Protein AF-A0A951DAQ1-F1 (afdb_monomer)

pLDDT: mean 92.29, std 7.23, range [51.91, 98.31]

Structure (mmCIF, N/CA/C/O backbone):
data_AF-A0A951DAQ1-F1
#
_entry.id   AF-A0A951DAQ1-F1
#
loop_
_atom_site.group_PDB
_atom_site.id
_atom_site.type_symbol
_atom_site.label_atom_id
_atom_site.label_alt_id
_atom_site.label_comp_id
_atom_site.label_asym_id
_atom_site.label_entity_id
_atom_site.label_seq_id
_atom_site.pdbx_PDB_ins_code
_atom_site.Cartn_x
_atom_site.Cartn_y
_atom_site.Cartn_z
_atom_site.occupancy
_atom_site.B_iso_or_equiv
_atom_site.auth_seq_id
_atom_site.auth_comp_id
_atom_site.auth_asym_id
_atom_site.auth_atom_id
_atom_site.pdbx_PDB_model_num
ATOM 1 N N . MET A 1 1 ? 1.692 -19.922 -7.106 1.00 51.91 1 MET A N 1
ATOM 2 C CA . MET A 1 1 ? 0.682 -18.859 -7.276 1.00 51.91 1 MET A CA 1
ATOM 3 C C . MET A 1 1 ? -0.069 -18.768 -5.957 1.00 51.91 1 MET A C 1
ATOM 5 O O . MET A 1 1 ? -0.508 -19.812 -5.486 1.00 51.91 1 MET A O 1
ATOM 9 N N . TRP A 1 2 ? -0.093 -17.601 -5.312 1.00 68.25 2 TRP A N 1
ATOM 10 C CA . TRP A 1 2 ? -0.812 -17.399 -4.049 1.00 68.25 2 TRP A CA 1
ATOM 11 C C . TRP A 1 2 ? -2.313 -17.251 -4.312 1.00 68.25 2 TRP A C 1
ATOM 13 O O . TRP A 1 2 ? -2.718 -16.877 -5.408 1.00 68.25 2 TRP A O 1
ATOM 23 N N . ASP A 1 3 ? -3.140 -17.604 -3.328 1.00 81.81 3 ASP A N 1
ATOM 24 C CA . ASP A 1 3 ? -4.584 -17.379 -3.403 1.00 81.81 3 ASP A CA 1
ATOM 25 C C . ASP A 1 3 ? -4.890 -15.981 -2.850 1.00 81.81 3 ASP A C 1
ATOM 27 O O . ASP A 1 3 ? -5.150 -15.790 -1.655 1.00 81.81 3 ASP A O 1
ATOM 31 N N . ASP A 1 4 ? -4.775 -14.985 -3.726 1.00 81.44 4 ASP A N 1
ATOM 32 C CA . ASP A 1 4 ? -4.926 -13.569 -3.378 1.00 81.44 4 ASP A CA 1
ATOM 33 C C . ASP A 1 4 ? -6.368 -13.240 -2.956 1.00 81.44 4 ASP A C 1
ATOM 35 O O . ASP A 1 4 ? -6.592 -12.463 -2.023 1.00 81.44 4 ASP A O 1
ATOM 39 N N . TYR A 1 5 ? -7.356 -13.933 -3.536 1.00 80.69 5 TYR A N 1
ATOM 40 C CA . TYR A 1 5 ? -8.761 -13.830 -3.139 1.00 80.69 5 TYR A CA 1
ATOM 41 C C . TYR A 1 5 ? -8.986 -14.311 -1.702 1.00 80.69 5 TYR A C 1
ATOM 43 O O . TYR A 1 5 ? -9.622 -13.611 -0.907 1.00 80.69 5 TYR A O 1
ATOM 51 N N . ARG A 1 6 ? -8.449 -15.483 -1.332 1.00 85.69 6 ARG A N 1
ATOM 52 C CA . ARG A 1 6 ? -8.523 -15.969 0.056 1.00 85.69 6 ARG A CA 1
ATOM 53 C C . ARG A 1 6 ? -7.750 -15.069 1.005 1.00 85.69 6 ARG A C 1
ATOM 55 O O . ARG A 1 6 ? -8.222 -14.822 2.111 1.00 85.69 6 ARG A O 1
ATOM 62 N N . THR A 1 7 ? -6.607 -14.550 0.574 1.00 85.31 7 THR A N 1
ATOM 63 C CA . THR A 1 7 ? -5.795 -13.628 1.374 1.00 85.31 7 THR A CA 1
ATOM 64 C C . THR A 1 7 ? -6.575 -12.348 1.693 1.00 85.31 7 THR A C 1
ATOM 66 O O . THR A 1 7 ? -6.676 -11.966 2.861 1.00 85.31 7 THR A O 1
ATOM 69 N N . ARG A 1 8 ? -7.234 -11.739 0.697 1.00 89.19 8 ARG A N 1
ATOM 70 C CA . ARG A 1 8 ? -8.129 -10.587 0.905 1.00 89.19 8 ARG A CA 1
ATOM 71 C C . ARG A 1 8 ? -9.294 -10.926 1.839 1.00 89.19 8 ARG A C 1
ATOM 73 O O . ARG A 1 8 ? -9.585 -10.153 2.749 1.00 89.19 8 ARG A O 1
ATOM 80 N N . ALA A 1 9 ? -9.934 -12.085 1.666 1.00 92.12 9 ALA A N 1
ATOM 81 C CA . ALA A 1 9 ? -11.042 -12.516 2.523 1.00 92.12 9 ALA A CA 1
ATOM 82 C C . ALA A 1 9 ? -10.625 -12.678 3.999 1.00 92.12 9 ALA A C 1
ATOM 84 O O . ALA A 1 9 ? -11.372 -12.292 4.901 1.00 92.12 9 ALA A O 1
ATOM 85 N N . VAL A 1 10 ? -9.421 -13.201 4.255 1.00 93.38 10 VAL A N 1
ATOM 86 C CA . VAL A 1 10 ? -8.859 -13.309 5.610 1.00 93.38 10 VAL A CA 1
ATOM 87 C C . VAL A 1 10 ? -8.651 -11.925 6.225 1.00 93.38 10 VAL A C 1
ATOM 89 O O . VAL A 1 10 ? -9.113 -11.693 7.344 1.00 93.38 10 VAL A O 1
ATOM 92 N N . TYR A 1 11 ? -8.029 -10.987 5.505 1.00 93.50 11 TYR A N 1
ATOM 93 C CA . TYR A 1 11 ? -7.825 -9.627 6.015 1.00 93.50 11 TYR A CA 1
ATOM 94 C C . TYR A 1 11 ? -9.146 -8.884 6.245 1.00 93.50 11 TYR A C 1
ATOM 96 O O . TYR A 1 11 ? -9.308 -8.232 7.276 1.00 93.50 11 TYR A O 1
ATOM 104 N N . ALA A 1 12 ? -10.135 -9.054 5.363 1.00 95.31 12 ALA A N 1
ATOM 105 C CA . ALA A 1 12 ? -11.472 -8.493 5.548 1.00 95.31 12 ALA A CA 1
ATOM 106 C C . ALA A 1 12 ? -12.142 -9.038 6.819 1.00 95.31 12 ALA A C 1
ATOM 108 O O . ALA A 1 12 ? -12.723 -8.284 7.604 1.00 95.31 12 ALA A O 1
ATOM 109 N N . ARG A 1 13 ? -12.003 -10.344 7.084 1.00 96.00 13 ARG A N 1
ATOM 110 C CA . ARG A 1 13 ? -12.507 -10.947 8.321 1.00 96.00 13 ARG A CA 1
ATOM 111 C C . ARG A 1 13 ? -11.788 -10.407 9.556 1.00 96.00 13 ARG A C 1
ATOM 113 O O . ARG A 1 13 ? -12.447 -10.170 10.563 1.00 96.00 13 ARG A O 1
ATOM 120 N N . GLN A 1 14 ? -10.474 -10.199 9.495 1.00 94.88 14 GLN A N 1
ATOM 121 C CA . GLN A 1 14 ? -9.708 -9.617 10.602 1.00 94.88 14 GLN A CA 1
ATOM 122 C C . GLN A 1 14 ? -10.136 -8.177 10.907 1.00 94.88 14 GLN A C 1
ATOM 124 O O . GLN A 1 14 ? -10.338 -7.849 12.073 1.00 94.88 14 GLN A O 1
ATOM 129 N N . VAL A 1 15 ? -10.352 -7.350 9.879 1.00 96.88 15 VAL A N 1
ATOM 130 C CA . VAL A 1 15 ? -10.913 -5.997 10.038 1.00 96.88 15 VAL A CA 1
ATOM 131 C C . VAL A 1 15 ? -12.263 -6.055 10.754 1.00 96.88 15 VAL A C 1
ATOM 133 O O . VAL A 1 15 ? -12.470 -5.327 11.724 1.00 96.88 15 VAL A O 1
ATOM 136 N N . GLN A 1 16 ? -13.157 -6.959 10.336 1.00 96.50 16 GLN A N 1
ATOM 137 C CA . GLN A 1 16 ? -14.456 -7.117 10.992 1.00 96.50 16 GLN A CA 1
ATOM 138 C C . GLN A 1 16 ? -14.310 -7.528 12.462 1.00 96.50 16 GLN A C 1
ATOM 140 O O . GLN A 1 16 ? -14.927 -6.916 13.323 1.00 96.50 16 GLN A O 1
ATOM 145 N N . LEU A 1 17 ? -13.450 -8.502 12.769 1.00 96.75 17 LEU A N 1
ATOM 146 C CA . LEU A 1 17 ? -13.224 -8.950 14.146 1.00 96.75 17 LEU A CA 1
ATOM 147 C C . LEU A 1 17 ? -12.710 -7.823 15.047 1.00 96.75 17 LEU A C 1
ATOM 149 O O . LEU A 1 17 ? -13.171 -7.684 16.175 1.00 96.75 17 LEU A O 1
ATOM 153 N N . VAL A 1 18 ? -11.777 -7.004 14.556 1.00 95.81 18 VAL A N 1
ATOM 154 C CA . VAL A 1 18 ? -11.225 -5.867 15.309 1.00 95.81 18 VAL A CA 1
ATOM 155 C C . VAL A 1 18 ? -12.290 -4.805 15.579 1.00 95.81 18 VAL A C 1
ATOM 157 O O . VAL A 1 18 ? -12.315 -4.234 16.672 1.00 95.81 18 VAL A O 1
ATOM 160 N N . ARG A 1 19 ? -13.190 -4.572 14.614 1.00 95.06 19 ARG A N 1
ATOM 161 C CA . ARG A 1 19 ? -14.360 -3.700 14.789 1.00 95.06 19 ARG A CA 1
ATOM 162 C C . ARG A 1 19 ? -15.334 -4.274 15.819 1.00 95.06 19 ARG A C 1
ATOM 164 O O . ARG A 1 19 ? -15.728 -3.548 16.726 1.00 95.06 19 ARG A O 1
ATOM 171 N N . ASP A 1 20 ? -15.657 -5.563 15.724 1.00 96.88 20 ASP A N 1
ATOM 172 C CA . ASP A 1 20 ? -16.619 -6.242 16.604 1.00 96.88 20 ASP A CA 1
ATOM 173 C C . ASP A 1 20 ? -16.197 -6.186 18.081 1.00 96.88 20 ASP A C 1
ATOM 175 O O . ASP A 1 20 ? -17.035 -6.012 18.964 1.00 96.88 20 ASP A O 1
ATOM 179 N N . VAL A 1 21 ? -14.893 -6.292 18.362 1.00 96.25 21 VAL A N 1
ATOM 180 C CA . VAL A 1 21 ? -14.352 -6.208 19.733 1.00 96.25 21 VAL A CA 1
ATOM 181 C C . VAL A 1 21 ? -13.999 -4.779 20.170 1.00 96.25 21 VAL A C 1
ATOM 183 O O . VAL A 1 21 ? -13.506 -4.585 21.279 1.00 96.25 21 VAL A O 1
ATOM 186 N N . GLY A 1 22 ? -14.213 -3.774 19.312 1.00 93.38 22 GLY A N 1
ATOM 187 C CA . GLY A 1 22 ? -13.943 -2.366 19.617 1.00 93.38 22 GLY A CA 1
ATOM 188 C C . GLY A 1 22 ? -12.458 -2.001 19.739 1.00 93.38 22 GLY A C 1
ATOM 189 O O . GLY A 1 22 ? -12.121 -0.963 20.308 1.00 93.38 22 GLY A O 1
ATOM 190 N N . ALA A 1 23 ? -11.545 -2.815 19.202 1.00 93.94 23 ALA A N 1
ATOM 191 C CA . ALA A 1 23 ? -10.098 -2.609 19.308 1.00 93.94 23 ALA A CA 1
ATOM 192 C C . ALA A 1 23 ? -9.565 -1.599 18.270 1.00 93.94 23 ALA A C 1
ATOM 194 O O . ALA A 1 23 ? -8.607 -1.871 17.543 1.00 93.94 23 ALA A O 1
ATOM 195 N N . LEU A 1 24 ? -10.168 -0.405 18.213 1.00 91.00 24 LEU A N 1
ATOM 196 C CA . LEU A 1 24 ? -9.885 0.627 17.201 1.00 91.00 24 LEU A CA 1
ATOM 197 C C . LEU A 1 24 ? -8.404 1.025 17.130 1.00 91.00 24 LEU A C 1
ATOM 199 O O . LEU A 1 24 ? -7.890 1.292 16.052 1.00 91.00 24 LEU A O 1
ATOM 203 N N . ALA A 1 25 ? -7.684 0.969 18.251 1.00 92.06 25 ALA A N 1
ATOM 204 C CA . ALA A 1 25 ? -6.251 1.258 18.320 1.00 92.06 25 ALA A CA 1
ATOM 205 C C . ALA A 1 25 ? -5.355 0.264 17.545 1.00 92.06 25 ALA A C 1
ATOM 207 O O . ALA A 1 25 ? -4.153 0.501 17.421 1.00 92.06 25 ALA A O 1
ATOM 208 N N . HIS A 1 26 ? -5.905 -0.863 17.081 1.00 92.94 26 HIS A N 1
ATOM 209 C CA . HIS A 1 26 ? -5.228 -1.846 16.227 1.00 92.94 26 HIS A CA 1
ATOM 210 C C . HIS A 1 26 ? -5.774 -1.868 14.796 1.00 92.94 26 HIS A C 1
ATOM 212 O O . HIS A 1 26 ? -5.141 -2.445 13.914 1.00 92.94 26 HIS A O 1
ATOM 218 N N . LEU A 1 27 ? -6.927 -1.239 14.554 1.00 95.62 27 LEU A N 1
ATOM 219 C CA . LEU A 1 27 ? -7.623 -1.258 13.272 1.00 95.62 27 LEU A CA 1
ATOM 220 C C . LEU A 1 27 ? -6.768 -0.758 12.087 1.00 95.62 27 LEU A C 1
ATOM 222 O O . LEU A 1 27 ? -6.798 -1.437 11.058 1.00 95.62 27 LEU A O 1
ATOM 226 N N . PRO A 1 28 ? -5.939 0.305 12.211 1.00 96.62 28 PRO A N 1
ATOM 227 C CA . PRO A 1 28 ? -5.090 0.767 11.107 1.00 96.62 28 PRO A CA 1
ATOM 228 C C . PRO A 1 28 ? -4.179 -0.326 10.534 1.00 96.62 28 PRO A C 1
ATOM 230 O O . PRO A 1 28 ? -4.011 -0.440 9.322 1.00 96.62 28 PRO A O 1
ATOM 233 N N . ILE A 1 29 ? -3.635 -1.202 11.387 1.00 94.31 29 ILE A N 1
ATOM 234 C CA . ILE A 1 29 ? -2.734 -2.282 10.954 1.00 94.31 29 ILE A CA 1
ATOM 235 C C . ILE A 1 29 ? -3.463 -3.242 10.006 1.00 94.31 29 ILE A C 1
ATOM 237 O O . ILE A 1 29 ? -2.918 -3.634 8.975 1.00 94.31 29 ILE A O 1
ATOM 241 N N . TYR A 1 30 ? -4.701 -3.612 10.334 1.00 95.75 30 TYR A N 1
ATOM 242 C CA . TYR A 1 30 ? -5.483 -4.554 9.533 1.00 95.75 30 TYR A CA 1
ATOM 243 C C . TYR A 1 30 ? -6.056 -3.908 8.271 1.00 95.75 30 TYR A C 1
ATOM 245 O O . TYR A 1 30 ? -6.083 -4.558 7.227 1.00 95.75 30 TYR A O 1
ATOM 253 N N . LEU A 1 31 ? -6.441 -2.629 8.338 1.00 96.94 31 LEU A N 1
ATOM 254 C CA . LEU A 1 31 ? -6.841 -1.855 7.160 1.00 96.94 31 LEU A CA 1
ATOM 255 C C . LEU A 1 31 ? -5.686 -1.725 6.162 1.00 96.94 31 LEU A C 1
ATOM 257 O O . LEU A 1 31 ? -5.876 -1.991 4.981 1.00 96.94 31 LEU A O 1
ATOM 261 N N . SER A 1 32 ? -4.471 -1.431 6.634 1.00 95.75 32 SER A N 1
ATOM 262 C CA . SER A 1 32 ? -3.264 -1.374 5.798 1.00 95.75 32 SER A CA 1
ATOM 263 C C . SER A 1 32 ? -2.970 -2.710 5.100 1.00 95.75 32 SER A C 1
ATOM 265 O O . SER A 1 32 ? -2.687 -2.748 3.902 1.00 95.75 32 SER A O 1
ATOM 267 N N . ARG A 1 33 ? -3.116 -3.841 5.805 1.00 93.75 33 ARG A N 1
ATOM 268 C CA . ARG A 1 33 ? -2.946 -5.178 5.204 1.00 93.75 33 ARG A CA 1
ATOM 269 C C . ARG A 1 33 ? -4.022 -5.495 4.165 1.00 93.75 33 ARG A C 1
ATOM 271 O O . ARG A 1 33 ? -3.694 -6.022 3.102 1.00 93.75 33 ARG A O 1
ATOM 278 N N . LEU A 1 34 ? -5.280 -5.152 4.448 1.00 96.38 34 LEU A N 1
ATOM 279 C CA . LEU A 1 34 ? -6.373 -5.319 3.492 1.00 96.38 34 LEU A CA 1
ATOM 280 C C . LEU A 1 34 ? -6.167 -4.437 2.254 1.00 96.38 34 LEU A C 1
ATOM 282 O O . LEU A 1 34 ? -6.356 -4.920 1.144 1.00 96.38 34 LEU A O 1
ATOM 286 N N . ALA A 1 35 ? -5.701 -3.199 2.431 1.00 96.94 35 ALA A N 1
ATOM 287 C CA . ALA A 1 35 ? -5.400 -2.284 1.335 1.00 96.94 35 ALA A CA 1
ATOM 288 C C . ALA A 1 35 ? -4.307 -2.831 0.406 1.00 96.94 35 ALA A C 1
ATOM 290 O O . ALA A 1 35 ? -4.470 -2.799 -0.811 1.00 96.94 35 ALA A O 1
ATOM 291 N N . ILE A 1 36 ? -3.225 -3.399 0.959 1.00 93.69 36 ILE A N 1
ATOM 292 C CA . ILE A 1 36 ? -2.175 -4.063 0.164 1.00 93.69 36 ILE A CA 1
ATOM 293 C C . ILE A 1 36 ? -2.759 -5.234 -0.639 1.00 93.69 36 ILE A C 1
ATOM 295 O O . ILE A 1 36 ? -2.463 -5.368 -1.826 1.00 93.69 36 ILE A O 1
ATOM 299 N N . ALA A 1 37 ? -3.613 -6.054 -0.017 1.00 93.19 37 ALA A N 1
ATOM 300 C CA . ALA A 1 37 ? -4.263 -7.171 -0.698 1.00 93.19 37 ALA A CA 1
ATOM 301 C C . ALA A 1 37 ? -5.221 -6.703 -1.809 1.00 93.19 37 ALA A C 1
ATOM 303 O O . ALA A 1 37 ? -5.216 -7.276 -2.895 1.00 93.19 37 ALA A O 1
ATOM 304 N N . SER A 1 38 ? -6.006 -5.645 -1.580 1.00 94.62 38 SER A N 1
ATOM 305 C CA . SER A 1 38 ? -6.874 -5.053 -2.607 1.00 94.62 38 SER A CA 1
ATOM 306 C C . SER A 1 38 ? -6.064 -4.457 -3.763 1.00 94.62 38 SER A C 1
ATOM 308 O O . SER A 1 38 ? -6.399 -4.685 -4.924 1.00 94.62 38 SER A O 1
ATOM 310 N N . ALA A 1 39 ? -4.944 -3.788 -3.472 1.00 93.50 39 ALA A N 1
ATOM 311 C CA . ALA A 1 39 ? -4.055 -3.255 -4.500 1.00 93.50 39 ALA A CA 1
ATOM 312 C C . ALA A 1 39 ? -3.424 -4.366 -5.360 1.00 93.50 39 ALA 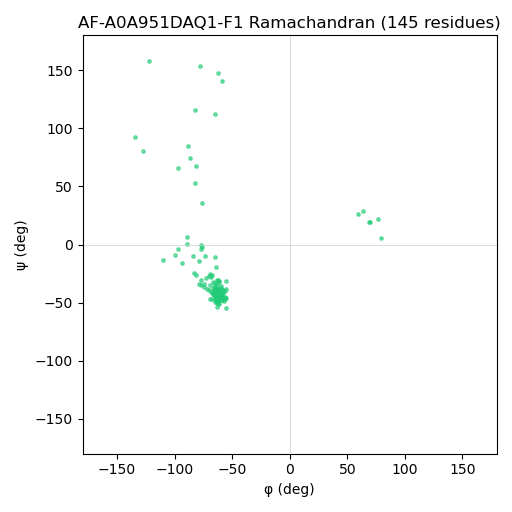A C 1
ATOM 314 O O . ALA A 1 39 ? -3.336 -4.217 -6.576 1.00 93.50 39 ALA A O 1
ATOM 315 N N . TRP A 1 40 ? -3.041 -5.506 -4.773 1.00 86.44 40 TRP A N 1
ATOM 316 C CA . TRP A 1 40 ? -2.568 -6.670 -5.540 1.00 86.44 40 TRP A CA 1
ATOM 317 C C . TRP A 1 40 ? -3.613 -7.244 -6.493 1.00 86.44 40 TRP A C 1
ATOM 319 O O . TRP A 1 40 ? -3.264 -7.706 -7.574 1.00 86.44 40 TRP A O 1
ATOM 329 N N . MET A 1 41 ? -4.886 -7.165 -6.119 1.00 89.56 41 MET A N 1
ATOM 330 C CA . MET A 1 41 ? -6.007 -7.571 -6.965 1.00 89.56 41 MET A CA 1
ATOM 331 C C . MET A 1 41 ? -6.333 -6.552 -8.072 1.00 89.56 41 MET A C 1
ATOM 333 O O . MET A 1 41 ? -7.253 -6.786 -8.854 1.00 89.56 41 MET A O 1
ATOM 337 N N . GLY A 1 42 ? -5.620 -5.420 -8.134 1.00 92.06 42 GLY A N 1
ATOM 338 C CA . GLY A 1 42 ? -5.884 -4.320 -9.065 1.00 92.06 42 GLY A CA 1
ATOM 339 C C . GLY A 1 42 ? -7.032 -3.396 -8.643 1.00 92.06 42 GLY A C 1
ATOM 340 O O . GLY A 1 42 ? -7.389 -2.488 -9.391 1.00 92.06 42 GLY A O 1
ATOM 341 N N . ASP A 1 43 ? -7.608 -3.586 -7.453 1.00 95.44 43 ASP A N 1
ATOM 342 C CA . ASP A 1 43 ? -8.679 -2.735 -6.928 1.00 95.44 43 ASP A CA 1
ATOM 343 C C . ASP A 1 43 ? -8.086 -1.526 -6.190 1.00 95.44 43 ASP A C 1
ATOM 345 O O . ASP A 1 43 ? -8.020 -1.454 -4.960 1.00 95.44 43 ASP A O 1
ATOM 349 N N . PHE A 1 44 ? -7.579 -0.577 -6.976 1.00 96.75 44 PHE A N 1
ATOM 350 C CA . PHE A 1 44 ? -6.919 0.624 -6.463 1.00 96.75 44 PHE A CA 1
ATOM 351 C C . PHE A 1 44 ? -7.882 1.583 -5.761 1.00 96.75 44 PHE A C 1
ATOM 353 O O . PHE A 1 44 ? -7.467 2.303 -4.854 1.00 96.75 44 PHE A O 1
ATOM 360 N N . ALA A 1 45 ? -9.159 1.582 -6.149 1.00 97.50 45 ALA A N 1
ATOM 361 C CA . ALA A 1 45 ? -10.177 2.408 -5.510 1.00 97.50 45 ALA A CA 1
ATOM 362 C C . ALA A 1 45 ? -10.472 1.913 -4.086 1.00 97.50 45 ALA A C 1
ATOM 364 O O . ALA A 1 45 ? -10.460 2.712 -3.149 1.00 97.50 45 ALA A O 1
ATOM 365 N N . ASP A 1 46 ? -10.663 0.601 -3.909 1.00 97.00 46 ASP A N 1
ATOM 366 C CA . ASP A 1 46 ? -10.835 -0.008 -2.586 1.00 97.00 46 ASP A CA 1
ATOM 367 C C . ASP A 1 46 ? -9.579 0.174 -1.723 1.00 97.00 46 ASP A C 1
ATOM 369 O O . ASP A 1 46 ? -9.669 0.589 -0.569 1.00 97.00 46 ASP A O 1
ATOM 373 N N . ALA A 1 47 ? -8.388 -0.040 -2.295 1.00 97.69 47 ALA A N 1
ATOM 374 C CA . ALA A 1 47 ? -7.130 0.191 -1.587 1.00 97.69 47 ALA A CA 1
ATOM 375 C C . ALA A 1 47 ? -7.001 1.641 -1.086 1.00 97.69 47 ALA A C 1
ATOM 377 O O . ALA A 1 47 ? -6.666 1.855 0.079 1.00 97.69 47 ALA A O 1
ATOM 378 N N . ALA A 1 48 ? -7.312 2.632 -1.927 1.00 98.00 48 ALA A N 1
ATOM 379 C CA . ALA A 1 48 ? -7.278 4.043 -1.548 1.00 98.00 48 ALA A CA 1
ATOM 380 C C . ALA A 1 48 ? -8.283 4.372 -0.431 1.00 98.00 48 ALA A C 1
ATOM 382 O O . ALA A 1 48 ? -7.940 5.082 0.515 1.00 98.00 48 ALA A O 1
ATOM 383 N N . ALA A 1 49 ? -9.501 3.825 -0.501 1.00 98.31 49 ALA A N 1
ATOM 384 C CA . ALA A 1 49 ? -10.513 4.012 0.537 1.00 98.31 49 ALA A CA 1
ATOM 385 C C . ALA A 1 49 ? -10.063 3.432 1.891 1.00 98.31 49 ALA A C 1
ATOM 387 O O . ALA A 1 49 ? -10.202 4.084 2.926 1.00 98.31 49 ALA A O 1
ATOM 388 N N . LEU A 1 50 ? -9.465 2.238 1.879 1.00 98.19 50 LEU A N 1
ATOM 389 C CA . LEU A 1 50 ? -8.936 1.578 3.075 1.00 98.19 50 LEU A CA 1
ATOM 390 C C . LEU A 1 50 ? -7.740 2.325 3.681 1.00 98.19 50 LEU A C 1
ATOM 392 O O . LEU A 1 50 ? -7.624 2.396 4.905 1.00 98.19 50 LEU A O 1
ATOM 396 N N . ILE A 1 51 ? -6.867 2.899 2.846 1.00 98.06 51 ILE A N 1
ATOM 397 C CA . ILE A 1 51 ? -5.762 3.762 3.294 1.00 98.06 51 ILE A CA 1
ATOM 398 C C . ILE A 1 51 ? -6.319 5.012 3.980 1.00 98.06 51 ILE A C 1
ATOM 400 O O . ILE A 1 51 ? -5.933 5.305 5.108 1.00 98.06 51 ILE A O 1
ATOM 404 N N . ALA A 1 52 ? -7.286 5.692 3.360 1.00 97.75 52 ALA A N 1
ATOM 405 C CA . ALA A 1 52 ? -7.901 6.885 3.938 1.00 97.75 52 ALA A CA 1
ATOM 406 C C . ALA A 1 52 ? -8.592 6.597 5.285 1.00 97.75 52 ALA A C 1
ATOM 408 O O . ALA A 1 52 ? -8.477 7.385 6.228 1.00 97.75 52 ALA A O 1
ATOM 409 N N . GLU A 1 53 ? -9.279 5.455 5.411 1.00 97.31 53 GLU A N 1
ATOM 410 C CA . GLU A 1 53 ? -9.849 5.019 6.690 1.00 97.31 53 GLU A CA 1
ATOM 411 C C . GLU A 1 53 ? -8.749 4.742 7.725 1.00 97.31 53 GLU A C 1
ATOM 413 O O . GLU A 1 53 ? -8.836 5.210 8.861 1.00 97.31 53 GLU A O 1
ATOM 418 N N . SER A 1 54 ? -7.699 4.013 7.331 1.00 97.38 54 SER A N 1
ATOM 419 C CA . SER A 1 54 ? -6.558 3.704 8.196 1.00 97.38 54 SER A CA 1
ATOM 420 C C . SER A 1 54 ? -5.926 4.973 8.763 1.00 97.38 54 SER A C 1
ATOM 422 O O . SER A 1 54 ? -5.698 5.047 9.971 1.00 97.38 54 SER A O 1
ATOM 424 N N . ASP A 1 55 ? -5.701 5.979 7.920 1.00 95.88 55 ASP A N 1
ATOM 425 C CA . ASP A 1 55 ? -5.112 7.258 8.316 1.00 95.88 55 ASP A CA 1
ATOM 426 C C . ASP A 1 55 ? -6.035 8.030 9.265 1.00 95.88 55 ASP A C 1
ATOM 428 O O . ASP A 1 55 ? -5.593 8.524 10.306 1.00 95.88 55 ASP A O 1
ATOM 432 N N . SER A 1 56 ? -7.338 8.072 8.969 1.00 96.31 56 SER A N 1
ATOM 433 C CA . SER A 1 56 ? -8.334 8.711 9.837 1.00 96.31 56 SER A CA 1
ATOM 434 C C . SER A 1 56 ? -8.359 8.085 11.237 1.00 96.31 56 SER A C 1
ATOM 436 O O . SER A 1 56 ? -8.330 8.797 12.246 1.00 96.31 56 SER A O 1
ATOM 438 N N . VAL A 1 57 ? -8.341 6.750 11.318 1.00 96.06 57 VAL A N 1
ATOM 439 C CA . VAL A 1 57 ? -8.325 6.025 12.596 1.00 96.06 57 VAL A CA 1
ATOM 440 C C . VAL A 1 57 ? -6.981 6.182 13.309 1.00 96.06 57 VAL A C 1
ATOM 442 O O . VAL A 1 57 ? -6.957 6.357 14.528 1.00 96.06 57 VAL A O 1
ATOM 445 N N . ALA A 1 58 ? -5.859 6.157 12.587 1.00 95.50 58 ALA A N 1
ATOM 446 C CA . ALA A 1 58 ? -4.528 6.369 13.154 1.00 95.50 58 ALA A CA 1
ATOM 447 C C . ALA A 1 58 ? -4.409 7.750 13.818 1.00 95.50 58 ALA A C 1
ATOM 449 O O . ALA A 1 58 ? -3.913 7.848 14.942 1.00 95.50 58 ALA A O 1
ATOM 450 N N . VAL A 1 59 ? -4.941 8.799 13.178 1.00 95.50 59 VAL A N 1
ATOM 451 C CA . VAL A 1 59 ? -5.021 10.153 13.750 1.00 95.50 59 VAL A CA 1
ATOM 452 C C . VAL A 1 59 ? -5.913 10.169 14.991 1.00 95.50 59 VAL A C 1
ATOM 454 O O . VAL A 1 59 ? -5.485 10.638 16.044 1.00 95.50 59 VAL A O 1
ATOM 457 N N . ALA A 1 60 ? -7.124 9.609 14.904 1.00 95.81 60 ALA A N 1
ATOM 458 C CA . ALA A 1 60 ? -8.077 9.589 16.017 1.00 95.81 60 ALA A CA 1
ATOM 459 C C . ALA A 1 60 ? -7.571 8.804 17.242 1.00 95.81 60 ALA A C 1
ATOM 461 O O . ALA A 1 60 ? -7.920 9.122 18.377 1.00 95.81 60 ALA A O 1
ATOM 462 N N . THR A 1 61 ? -6.750 7.776 17.020 1.00 94.56 61 THR A N 1
ATOM 463 C CA . THR A 1 61 ? -6.190 6.918 18.076 1.00 94.56 61 THR A CA 1
ATOM 464 C C . THR A 1 61 ? -4.780 7.320 18.512 1.00 94.56 61 THR A C 1
ATOM 466 O O . THR A 1 61 ? -4.248 6.722 19.448 1.00 94.56 61 THR A O 1
ATOM 469 N N . GLY A 1 62 ? -4.167 8.319 17.863 1.00 93.44 62 GLY A N 1
ATOM 470 C CA . GLY A 1 62 ? -2.798 8.762 18.146 1.00 93.44 62 GLY A CA 1
ATOM 471 C C . GLY A 1 62 ? -1.737 7.694 17.859 1.00 93.44 62 GLY A C 1
ATOM 472 O O . GLY A 1 62 ? -0.710 7.645 18.535 1.00 93.44 62 GLY A O 1
ATOM 473 N N . ARG A 1 63 ? -1.998 6.800 16.899 1.00 90.06 6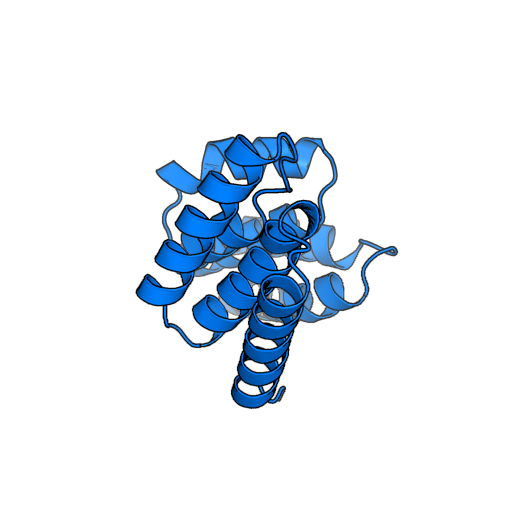3 ARG A N 1
ATOM 474 C CA . ARG A 1 63 ? -1.149 5.648 16.565 1.00 90.06 63 ARG A CA 1
ATOM 475 C C . ARG A 1 63 ? -0.834 5.623 15.069 1.00 90.06 63 ARG A C 1
ATOM 477 O O . ARG A 1 63 ? -1.487 4.884 14.332 1.00 90.06 63 ARG A O 1
ATOM 484 N N . PRO A 1 64 ? 0.148 6.418 14.609 1.00 88.81 64 PRO A N 1
ATOM 485 C CA . PRO A 1 64 ? 0.592 6.358 13.224 1.00 88.81 64 PRO A CA 1
ATOM 486 C C . PRO A 1 64 ? 1.175 4.977 12.903 1.00 88.81 64 PRO A C 1
ATOM 488 O O . PRO A 1 64 ? 1.776 4.323 13.759 1.00 88.81 64 PRO A O 1
ATOM 491 N N . ILE A 1 65 ? 1.003 4.545 11.658 1.00 91.88 65 ILE A N 1
ATOM 492 C CA . ILE A 1 65 ? 1.603 3.324 11.118 1.00 91.88 65 ILE A CA 1
ATOM 493 C C . ILE A 1 65 ? 2.455 3.676 9.898 1.00 91.88 65 ILE A C 1
ATOM 495 O O . ILE A 1 65 ? 2.234 4.705 9.265 1.00 91.88 65 ILE A O 1
ATOM 499 N N . ALA A 1 66 ? 3.411 2.811 9.559 1.00 90.81 66 ALA A N 1
ATOM 500 C CA . ALA A 1 66 ? 4.223 2.990 8.359 1.00 90.81 66 ALA A CA 1
ATOM 501 C C . ALA A 1 66 ? 3.336 3.030 7.092 1.00 90.81 66 ALA A C 1
ATOM 503 O O . ALA A 1 66 ? 2.402 2.221 6.981 1.00 90.81 66 ALA A O 1
ATOM 504 N N . PRO A 1 67 ? 3.639 3.897 6.107 1.00 94.19 67 PRO A N 1
ATOM 505 C CA . PRO A 1 67 ? 2.826 4.118 4.908 1.00 94.19 67 PRO A CA 1
ATOM 506 C C . PRO A 1 67 ? 2.966 2.993 3.861 1.00 94.19 67 PRO A C 1
ATOM 508 O O . PRO A 1 67 ? 2.911 3.237 2.658 1.00 94.19 67 PRO A O 1
ATOM 511 N N . ASN A 1 68 ? 3.122 1.736 4.286 1.00 92.62 68 ASN A N 1
ATOM 512 C CA . ASN A 1 68 ? 3.384 0.594 3.403 1.00 92.62 68 ASN A CA 1
ATOM 513 C C . ASN A 1 68 ? 2.293 0.404 2.335 1.00 92.62 68 ASN A C 1
ATOM 515 O O . ASN A 1 68 ? 2.600 0.132 1.176 1.00 92.62 68 ASN A O 1
ATOM 519 N N . ALA A 1 69 ? 1.021 0.556 2.718 1.00 95.62 69 ALA A N 1
ATOM 520 C CA . ALA A 1 69 ? -0.105 0.440 1.794 1.00 95.62 69 ALA A CA 1
ATOM 521 C C . ALA A 1 69 ? -0.138 1.586 0.773 1.00 95.62 69 ALA A C 1
ATOM 523 O O . ALA A 1 69 ? -0.361 1.339 -0.411 1.00 95.62 69 ALA A O 1
ATOM 524 N N . LEU A 1 70 ? 0.152 2.815 1.215 1.00 96.94 70 LEU A N 1
ATOM 525 C CA . LEU A 1 70 ? 0.257 3.984 0.344 1.00 96.94 70 LEU A CA 1
ATOM 526 C C . LEU A 1 70 ? 1.393 3.815 -0.669 1.00 96.94 70 LEU A C 1
ATOM 528 O O . LEU A 1 70 ? 1.164 3.943 -1.867 1.00 96.94 70 LEU A O 1
ATOM 532 N N . LEU A 1 71 ? 2.594 3.454 -0.208 1.00 96.44 71 LEU A N 1
ATOM 533 C CA . LEU A 1 71 ? 3.741 3.218 -1.087 1.00 96.44 71 LEU A CA 1
ATOM 534 C C . LEU A 1 71 ? 3.457 2.116 -2.110 1.00 96.44 71 LEU A C 1
ATOM 536 O O . LEU A 1 71 ? 3.822 2.253 -3.277 1.00 96.44 71 LEU A O 1
ATOM 540 N N . ARG A 1 72 ? 2.762 1.044 -1.706 1.00 95.19 72 ARG A N 1
ATOM 541 C CA . ARG A 1 72 ? 2.362 -0.023 -2.629 1.00 95.19 72 ARG A CA 1
ATOM 542 C C . ARG A 1 72 ? 1.386 0.477 -3.693 1.00 95.19 72 ARG A C 1
ATOM 544 O O . ARG A 1 72 ? 1.565 0.142 -4.861 1.00 95.19 72 ARG A O 1
ATOM 551 N N . LEU A 1 73 ? 0.376 1.252 -3.298 1.00 97.50 73 LEU A N 1
ATOM 552 C CA . LEU A 1 73 ? -0.611 1.816 -4.216 1.00 97.50 73 LEU A CA 1
ATOM 553 C C . LEU A 1 73 ? 0.051 2.749 -5.238 1.00 97.50 73 LEU A C 1
ATOM 555 O O . LEU A 1 73 ? -0.121 2.551 -6.438 1.00 97.50 73 LEU A O 1
ATOM 559 N N . LEU A 1 74 ? 0.857 3.705 -4.773 1.00 97.38 74 LEU A N 1
ATOM 560 C CA . LEU A 1 74 ? 1.516 4.683 -5.641 1.00 97.38 74 LEU A CA 1
ATOM 561 C C . LEU A 1 74 ? 2.506 4.021 -6.608 1.00 97.38 74 LEU A C 1
ATOM 563 O O . LEU A 1 74 ? 2.537 4.368 -7.787 1.00 97.38 74 LEU A O 1
ATOM 567 N N . ALA A 1 75 ? 3.264 3.023 -6.140 1.00 96.56 75 ALA A N 1
ATOM 568 C CA . ALA A 1 75 ? 4.170 2.259 -6.992 1.00 96.56 75 ALA A CA 1
ATOM 569 C C . ALA A 1 75 ? 3.426 1.522 -8.116 1.00 96.56 75 ALA A C 1
ATOM 571 O O . ALA A 1 75 ? 3.842 1.583 -9.270 1.00 96.56 75 ALA A O 1
ATOM 572 N N . LEU A 1 76 ? 2.301 0.869 -7.799 1.00 95.69 76 LEU A N 1
ATOM 573 C CA . LEU A 1 76 ? 1.468 0.174 -8.789 1.00 95.69 76 LEU A CA 1
ATOM 574 C C . LEU A 1 76 ? 0.778 1.130 -9.773 1.00 95.69 76 LEU A C 1
ATOM 576 O O . LEU A 1 76 ? 0.475 0.733 -10.895 1.00 95.69 76 LEU A O 1
ATOM 580 N N . GLN A 1 77 ? 0.537 2.377 -9.369 1.00 95.56 77 GLN A N 1
ATOM 581 C CA . GLN A 1 77 ? -0.021 3.423 -10.228 1.00 95.56 77 GLN A CA 1
ATOM 582 C C . GLN A 1 77 ? 1.034 4.134 -11.090 1.00 95.56 77 GLN A C 1
ATOM 584 O O . GLN A 1 77 ? 0.664 4.911 -11.967 1.00 95.56 77 GLN A O 1
ATOM 589 N N . GLY A 1 78 ? 2.330 3.905 -10.848 1.00 95.81 78 GLY A N 1
ATOM 590 C CA . GLY A 1 78 ? 3.402 4.668 -11.496 1.00 95.81 78 GLY A CA 1
ATOM 591 C C . GLY A 1 78 ? 3.477 6.133 -11.040 1.00 95.81 78 GLY A C 1
ATOM 592 O O . GLY A 1 78 ? 4.040 6.968 -11.744 1.00 95.81 78 GLY A O 1
ATOM 593 N N . ALA A 1 79 ? 2.896 6.460 -9.883 1.00 96.12 79 ALA A N 1
ATOM 594 C CA . ALA A 1 79 ? 2.759 7.819 -9.361 1.00 96.12 79 ALA A CA 1
ATOM 595 C C . ALA A 1 79 ? 4.053 8.288 -8.666 1.00 96.12 79 ALA A C 1
ATOM 597 O O . ALA A 1 79 ? 4.125 8.407 -7.442 1.00 96.12 79 ALA A O 1
ATOM 598 N N . GLU A 1 80 ? 5.121 8.484 -9.447 1.00 95.81 80 GLU A N 1
ATOM 599 C CA . GLU A 1 80 ? 6.459 8.804 -8.926 1.00 95.81 80 GLU A CA 1
ATOM 600 C C . GLU A 1 80 ? 6.491 10.097 -8.104 1.00 95.81 80 GLU A C 1
ATOM 602 O O . GLU A 1 80 ? 7.124 10.138 -7.045 1.00 95.81 80 GLU A O 1
ATOM 607 N N . ALA A 1 81 ? 5.813 11.148 -8.570 1.00 96.88 81 ALA A N 1
ATOM 608 C CA . ALA A 1 81 ? 5.836 12.455 -7.918 1.00 96.88 81 ALA A CA 1
ATOM 609 C C . ALA A 1 81 ? 5.271 12.379 -6.491 1.00 96.88 81 ALA A C 1
ATOM 611 O O . ALA A 1 81 ? 5.816 12.975 -5.561 1.00 96.88 81 ALA A O 1
ATOM 612 N N . GLU A 1 82 ? 4.216 11.594 -6.312 1.00 96.38 82 GLU A N 1
ATOM 613 C CA . GLU A 1 82 ? 3.547 11.352 -5.043 1.00 96.38 82 GLU A CA 1
ATOM 614 C C . GLU A 1 82 ? 4.312 10.345 -4.171 1.00 96.38 82 GLU A C 1
ATOM 616 O O . GLU A 1 82 ? 4.325 10.469 -2.946 1.00 96.38 82 GLU A O 1
ATOM 621 N N . ALA A 1 83 ? 4.967 9.353 -4.784 1.00 95.31 83 ALA A N 1
ATOM 622 C CA . ALA A 1 83 ? 5.694 8.306 -4.070 1.00 95.31 83 ALA A CA 1
ATOM 623 C C . ALA A 1 83 ? 7.057 8.766 -3.534 1.00 95.31 83 ALA A C 1
ATOM 625 O O . ALA A 1 83 ? 7.499 8.266 -2.502 1.00 95.31 83 ALA A O 1
ATOM 626 N N . SER A 1 84 ? 7.723 9.704 -4.214 1.00 93.75 84 SER A N 1
ATOM 627 C CA . SER A 1 84 ? 9.144 10.018 -3.997 1.00 93.75 84 SER A CA 1
ATOM 628 C C . SER A 1 84 ? 9.477 10.380 -2.548 1.00 93.75 84 SER A C 1
ATOM 630 O O . SER A 1 84 ? 10.333 9.752 -1.929 1.00 93.75 84 SER A O 1
ATOM 632 N N . ALA A 1 85 ? 8.786 11.372 -1.980 1.00 95.25 85 ALA A N 1
ATOM 633 C CA . ALA A 1 85 ? 9.069 11.853 -0.628 1.00 95.25 85 ALA A CA 1
ATOM 634 C C . ALA A 1 85 ? 8.842 10.786 0.467 1.00 95.25 85 ALA A C 1
ATOM 636 O O . ALA A 1 85 ? 9.778 10.528 1.231 1.00 95.25 85 ALA A O 1
ATOM 637 N N . PRO A 1 86 ? 7.663 10.131 0.567 1.00 94.56 86 PRO A N 1
ATOM 638 C CA . PRO A 1 86 ? 7.461 9.095 1.579 1.00 94.56 86 PRO A CA 1
ATOM 639 C C . PRO A 1 86 ? 8.359 7.872 1.350 1.00 94.56 86 PRO A C 1
ATOM 641 O O . PRO A 1 86 ? 8.808 7.258 2.313 1.00 94.56 86 PRO A O 1
ATOM 644 N N . MET A 1 87 ? 8.671 7.527 0.097 1.00 95.62 87 MET A N 1
ATOM 645 C CA . MET A 1 87 ? 9.534 6.388 -0.217 1.00 95.62 87 MET A CA 1
ATOM 646 C C . MET A 1 87 ? 10.974 6.621 0.240 1.00 95.62 87 MET A C 1
ATOM 648 O O . MET A 1 87 ? 11.539 5.749 0.894 1.00 95.62 87 MET A O 1
ATOM 652 N N . ILE A 1 88 ? 11.547 7.796 -0.046 1.00 94.88 88 ILE A N 1
ATOM 653 C CA . ILE A 1 88 ? 12.890 8.169 0.423 1.00 94.88 88 ILE A CA 1
ATOM 654 C C . ILE A 1 88 ? 12.943 8.124 1.952 1.00 94.88 88 ILE A C 1
ATOM 656 O O . ILE A 1 88 ? 13.831 7.487 2.513 1.00 94.88 88 ILE A O 1
ATOM 660 N N . SER A 1 89 ? 11.954 8.723 2.621 1.00 94.88 89 SER A N 1
ATOM 661 C CA . SER A 1 89 ? 11.901 8.752 4.084 1.00 94.88 89 SER A CA 1
ATOM 662 C C . SER A 1 89 ? 11.867 7.351 4.708 1.00 94.88 89 SER A C 1
ATOM 664 O O . SER A 1 89 ? 12.552 7.101 5.699 1.00 94.88 89 SER A O 1
ATOM 666 N N . GLU A 1 90 ? 11.106 6.413 4.142 1.00 94.00 90 GLU A N 1
ATOM 667 C CA . GLU A 1 90 ? 11.046 5.036 4.650 1.00 94.00 90 GLU A CA 1
ATOM 668 C C . GLU A 1 90 ? 12.307 4.225 4.296 1.00 94.00 90 GLU A C 1
ATOM 670 O O . GLU A 1 90 ? 12.764 3.407 5.097 1.00 94.00 90 GLU A O 1
ATOM 675 N N . ILE A 1 91 ? 12.920 4.475 3.134 1.00 92.06 91 ILE A N 1
ATOM 676 C CA . ILE A 1 91 ? 14.207 3.872 2.754 1.00 92.06 91 ILE A CA 1
ATOM 677 C C . ILE A 1 91 ? 15.312 4.281 3.735 1.00 92.06 91 ILE A C 1
ATOM 679 O O . ILE A 1 91 ? 16.069 3.421 4.186 1.00 92.06 91 ILE A O 1
ATOM 683 N N . GLU A 1 92 ? 15.391 5.562 4.099 1.00 92.25 92 GLU A N 1
ATOM 684 C CA . GLU A 1 92 ? 16.367 6.076 5.071 1.00 92.25 92 GLU A CA 1
ATOM 685 C C . GLU A 1 92 ? 16.174 5.471 6.469 1.00 92.25 92 GLU A C 1
ATOM 687 O O . GLU A 1 92 ? 17.143 5.253 7.195 1.00 92.25 92 GLU A O 1
ATOM 692 N N . GLN A 1 93 ? 14.933 5.129 6.821 1.00 89.25 93 GLN A N 1
ATOM 69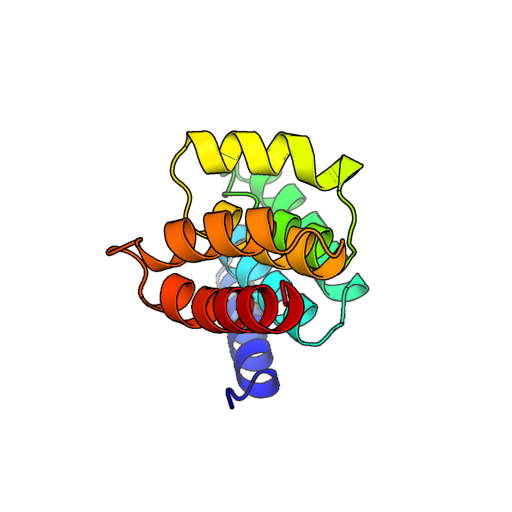3 C CA . GLN A 1 93 ? 14.596 4.399 8.046 1.00 89.25 93 GLN A CA 1
ATOM 694 C C . GLN A 1 93 ? 14.898 2.890 7.962 1.00 89.25 93 GLN A C 1
ATOM 696 O O . GLN A 1 93 ? 14.688 2.166 8.934 1.00 89.25 93 GLN A O 1
ATOM 701 N N . GLY A 1 94 ? 15.403 2.398 6.825 1.00 85.94 94 GLY A N 1
ATOM 702 C CA . GLY A 1 94 ? 15.761 0.992 6.626 1.00 85.94 94 GLY A CA 1
ATOM 703 C C . GLY A 1 94 ? 14.560 0.074 6.395 1.00 85.94 94 GLY A C 1
ATOM 704 O O . GLY A 1 94 ? 14.656 -1.132 6.627 1.00 85.94 94 GLY A O 1
ATOM 705 N N . GLN A 1 95 ? 13.424 0.618 5.951 1.00 87.38 95 GLN A N 1
ATOM 706 C CA . GLN A 1 95 ? 12.177 -0.130 5.836 1.00 87.38 95 GLN A CA 1
ATOM 707 C C . GLN A 1 95 ? 12.146 -0.943 4.528 1.00 87.38 95 GLN A C 1
ATOM 709 O O . GLN A 1 95 ? 12.097 -0.373 3.433 1.00 87.38 95 GLN A O 1
ATOM 714 N N . PRO A 1 96 ? 12.116 -2.289 4.591 1.00 86.31 96 PRO A N 1
ATOM 715 C CA . PRO A 1 96 ? 12.269 -3.135 3.404 1.00 86.31 96 PRO A CA 1
ATOM 716 C C . PRO A 1 96 ? 11.066 -3.044 2.449 1.00 86.31 96 PRO A C 1
ATOM 718 O O . PRO A 1 96 ? 11.210 -3.218 1.240 1.00 86.31 96 PRO A O 1
ATOM 721 N N . HIS A 1 97 ? 9.884 -2.696 2.969 1.00 89.25 97 HIS A N 1
ATOM 722 C CA . HIS A 1 97 ? 8.689 -2.427 2.168 1.00 89.25 97 HIS A CA 1
ATOM 723 C C . HIS A 1 97 ? 8.879 -1.272 1.178 1.00 89.25 97 HIS A C 1
ATOM 725 O O . HIS A 1 97 ? 8.358 -1.342 0.065 1.00 89.25 97 HIS A O 1
ATOM 731 N N . ALA A 1 98 ? 9.630 -0.235 1.555 1.00 93.38 98 ALA A N 1
ATOM 732 C CA . ALA A 1 98 ? 9.863 0.916 0.693 1.00 93.38 98 ALA A CA 1
ATOM 733 C C . ALA A 1 98 ? 10.794 0.568 -0.473 1.00 93.38 98 ALA A C 1
ATOM 735 O O . ALA A 1 98 ? 10.527 0.963 -1.603 1.00 93.38 98 ALA A O 1
ATOM 736 N N . GLN A 1 99 ? 11.814 -0.261 -0.227 1.00 94.62 99 GLN A N 1
ATOM 737 C CA . GLN A 1 99 ? 12.692 -0.786 -1.279 1.00 94.62 99 GLN A CA 1
ATOM 738 C C . GLN A 1 99 ? 11.941 -1.671 -2.274 1.00 94.62 99 GLN A C 1
ATOM 740 O O . GLN A 1 99 ? 12.146 -1.583 -3.482 1.00 94.62 99 GLN A O 1
ATOM 745 N N . TRP A 1 100 ? 11.021 -2.503 -1.786 1.00 94.44 100 TRP A N 1
ATOM 746 C CA . TRP A 1 100 ? 10.180 -3.297 -2.674 1.00 94.44 100 TRP A CA 1
ATOM 747 C C . TRP A 1 100 ? 9.215 -2.423 -3.493 1.00 94.44 100 TRP A C 1
ATOM 749 O O . TRP A 1 100 ? 9.080 -2.626 -4.698 1.00 94.44 100 TRP A O 1
ATOM 759 N N . ALA A 1 101 ? 8.590 -1.413 -2.881 1.00 95.44 101 ALA A N 1
ATOM 760 C CA . ALA A 1 101 ? 7.755 -0.456 -3.607 1.00 95.44 101 ALA A CA 1
ATOM 761 C C . ALA A 1 101 ? 8.555 0.326 -4.668 1.00 95.44 101 ALA A C 1
ATOM 763 O O . ALA A 1 101 ? 8.064 0.512 -5.780 1.00 95.44 101 ALA A O 1
ATOM 764 N N . ALA A 1 102 ? 9.795 0.718 -4.362 1.00 96.56 102 ALA A N 1
ATOM 765 C CA . ALA A 1 102 ? 10.701 1.358 -5.313 1.00 96.56 102 ALA A CA 1
ATOM 766 C C . ALA A 1 102 ? 11.000 0.449 -6.511 1.00 96.56 102 ALA A C 1
ATOM 768 O O . ALA A 1 102 ? 10.887 0.886 -7.652 1.00 96.56 102 ALA A O 1
ATOM 769 N N . ALA A 1 103 ? 11.303 -0.831 -6.269 1.00 96.88 103 ALA A N 1
ATOM 770 C CA . ALA A 1 103 ? 11.555 -1.796 -7.339 1.00 96.88 103 ALA A CA 1
ATOM 771 C C . ALA A 1 103 ? 10.377 -1.896 -8.323 1.00 96.88 103 ALA A C 1
ATOM 773 O O . ALA A 1 103 ? 10.573 -1.831 -9.534 1.00 96.88 103 ALA A O 1
ATOM 774 N N . VAL A 1 104 ? 9.155 -1.977 -7.791 1.00 96.62 104 VAL A N 1
ATOM 775 C CA . VAL A 1 104 ? 7.917 -2.046 -8.584 1.00 96.62 104 VAL A CA 1
ATOM 776 C C . VAL A 1 104 ? 7.723 -0.774 -9.406 1.00 96.62 104 VAL A C 1
ATOM 778 O O . VAL A 1 104 ? 7.462 -0.847 -10.607 1.00 96.62 104 VAL A O 1
ATOM 781 N N . LEU A 1 105 ? 7.869 0.394 -8.772 1.00 97.38 105 LEU A N 1
ATOM 782 C CA . LEU A 1 105 ? 7.737 1.688 -9.440 1.00 97.38 105 LEU A CA 1
ATOM 783 C C . LEU A 1 105 ? 8.742 1.809 -10.592 1.00 97.38 105 LEU A C 1
ATOM 785 O O . LEU A 1 105 ? 8.371 2.156 -11.710 1.00 97.38 105 LEU A O 1
ATOM 789 N N . TYR A 1 106 ? 10.009 1.480 -10.343 1.00 97.50 106 TYR A N 1
ATOM 790 C CA . TYR A 1 106 ? 11.077 1.610 -11.332 1.00 97.50 106 TYR A CA 1
ATOM 791 C C . TYR A 1 106 ? 10.941 0.614 -12.485 1.00 97.50 106 TYR A C 1
ATOM 793 O O . TYR A 1 106 ? 11.198 0.991 -13.627 1.00 97.50 106 TYR A O 1
ATOM 801 N N . ASN A 1 107 ? 10.457 -0.607 -12.234 1.00 96.88 107 ASN A N 1
ATOM 802 C CA . ASN A 1 107 ? 10.074 -1.530 -13.304 1.00 96.88 107 ASN A CA 1
ATOM 803 C C . ASN A 1 107 ? 8.951 -0.944 -14.172 1.00 96.88 107 ASN A C 1
ATOM 805 O O . ASN A 1 107 ? 9.066 -0.936 -15.399 1.00 96.88 107 ASN A O 1
ATOM 809 N N . GLY A 1 108 ? 7.906 -0.386 -13.550 1.00 94.94 108 GLY A N 1
ATOM 810 C CA . GLY A 1 108 ? 6.797 0.267 -14.255 1.00 94.94 108 GLY A CA 1
ATOM 811 C C . GLY A 1 108 ? 7.222 1.479 -15.094 1.00 94.94 108 GLY A C 1
ATOM 812 O O . GLY A 1 108 ? 6.650 1.729 -16.153 1.00 94.94 108 GLY A O 1
ATOM 813 N N . LEU A 1 109 ? 8.265 2.194 -14.662 1.00 96.00 109 LEU A N 1
ATOM 814 C CA . LEU A 1 109 ? 8.856 3.339 -15.366 1.00 96.00 109 LEU A CA 1
ATOM 815 C C . LEU A 1 109 ? 9.968 2.955 -16.359 1.00 96.00 109 LEU A C 1
ATOM 817 O O . LEU A 1 109 ? 10.622 3.838 -16.911 1.00 96.00 109 LEU A O 1
ATOM 821 N N . ALA A 1 110 ? 10.203 1.658 -16.582 1.00 96.25 110 ALA A N 1
ATOM 822 C CA . ALA A 1 110 ? 11.278 1.131 -17.426 1.00 96.25 110 ALA A CA 1
ATOM 823 C C . ALA A 1 110 ? 12.708 1.531 -16.994 1.00 96.25 110 ALA A C 1
ATOM 825 O O . ALA A 1 110 ? 13.635 1.551 -17.806 1.00 96.25 110 ALA A O 1
ATOM 826 N N . ARG A 1 111 ? 12.915 1.815 -15.703 1.00 96.94 111 ARG A N 1
ATOM 827 C CA . ARG A 1 111 ? 14.222 2.124 -15.100 1.00 96.94 111 ARG A CA 1
ATOM 828 C C . ARG A 1 111 ? 14.832 0.883 -14.452 1.00 96.94 111 ARG A C 1
ATOM 830 O O . ARG A 1 111 ? 14.983 0.786 -13.235 1.00 96.94 111 ARG A O 1
ATOM 837 N N . TYR A 1 112 ? 15.159 -0.097 -15.286 1.00 96.50 112 TYR A N 1
ATOM 838 C CA . TYR A 1 112 ? 15.466 -1.458 -14.837 1.00 96.50 112 TYR A CA 1
ATOM 839 C C . TYR A 1 112 ? 16.703 -1.566 -13.931 1.00 96.50 112 TYR A C 1
ATOM 841 O O . TYR A 1 112 ? 16.701 -2.347 -12.985 1.00 96.50 112 TYR A O 1
ATOM 849 N N . GLU A 1 113 ? 17.742 -0.755 -14.146 1.00 96.06 113 GLU A N 1
ATOM 850 C CA . GLU A 1 113 ? 18.930 -0.769 -13.275 1.00 96.06 113 GLU A CA 1
ATOM 851 C C . GLU A 1 113 ? 18.605 -0.329 -11.838 1.00 96.06 113 GLU A C 1
ATOM 853 O O . GLU A 1 113 ? 19.015 -0.967 -10.863 1.00 96.06 113 GLU A O 1
ATOM 858 N N . GLU A 1 114 ? 17.803 0.728 -11.695 1.00 96.19 114 GLU A N 1
ATOM 859 C CA . GLU A 1 114 ? 17.330 1.202 -10.393 1.00 96.19 114 GLU A CA 1
ATOM 860 C C . GLU A 1 114 ? 16.385 0.184 -9.749 1.00 96.19 114 GLU A C 1
ATOM 862 O O . GLU A 1 114 ? 16.498 -0.093 -8.551 1.00 96.19 114 GLU A O 1
ATOM 867 N N . ALA A 1 115 ? 15.508 -0.435 -10.546 1.00 96.81 115 ALA A N 1
ATOM 868 C CA . ALA A 1 115 ? 14.617 -1.495 -10.086 1.00 96.81 115 ALA A CA 1
ATOM 869 C C . ALA A 1 115 ? 15.400 -2.694 -9.525 1.00 96.81 115 ALA A C 1
ATOM 871 O O . ALA A 1 115 ? 15.116 -3.167 -8.423 1.00 96.81 115 ALA A O 1
ATOM 872 N N . ALA A 1 116 ? 16.444 -3.142 -10.228 1.00 96.00 116 ALA A N 1
ATOM 873 C CA . ALA A 1 116 ? 17.301 -4.240 -9.791 1.00 96.00 116 ALA A CA 1
ATOM 874 C C . ALA A 1 116 ? 18.090 -3.902 -8.515 1.00 96.00 116 ALA A C 1
ATOM 876 O O . ALA A 1 116 ? 18.303 -4.769 -7.661 1.00 96.00 116 ALA A O 1
ATOM 877 N N . ALA A 1 117 ? 18.551 -2.656 -8.364 1.00 95.31 117 ALA A N 1
ATOM 878 C CA . ALA A 1 117 ? 19.223 -2.206 -7.147 1.00 95.31 117 ALA A CA 1
ATOM 879 C C . ALA A 1 117 ? 18.273 -2.229 -5.938 1.00 95.31 117 ALA A C 1
ATOM 881 O O . ALA A 1 117 ? 18.607 -2.835 -4.915 1.00 95.31 117 ALA A O 1
ATOM 882 N N . ALA A 1 118 ? 17.079 -1.651 -6.079 1.00 94.75 118 ALA A N 1
ATOM 883 C CA . ALA A 1 118 ? 16.066 -1.623 -5.028 1.00 94.75 118 ALA A CA 1
ATOM 884 C C . ALA A 1 118 ? 15.589 -3.037 -4.649 1.00 94.75 118 ALA A C 1
A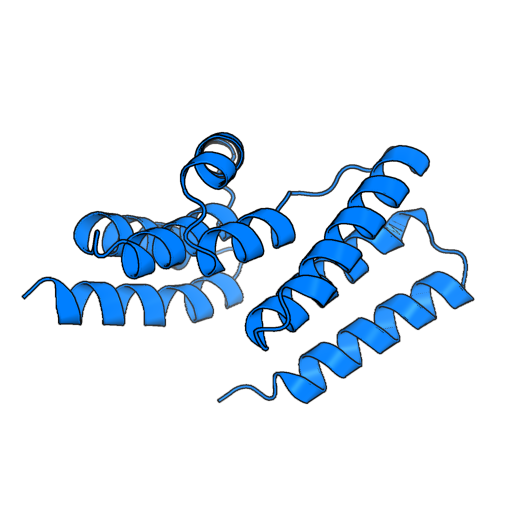TOM 886 O O . ALA A 1 118 ? 15.551 -3.395 -3.469 1.00 94.75 118 ALA A O 1
ATOM 887 N N . ALA A 1 119 ? 15.331 -3.897 -5.641 1.00 94.62 119 ALA A N 1
ATOM 888 C CA . ALA A 1 119 ? 14.907 -5.278 -5.415 1.00 94.62 119 ALA A CA 1
ATOM 889 C C . ALA A 1 119 ? 15.965 -6.102 -4.661 1.00 94.62 119 ALA A C 1
ATOM 891 O O . ALA A 1 119 ? 15.623 -6.881 -3.771 1.00 94.62 119 ALA A O 1
ATOM 892 N N . ARG A 1 120 ? 17.259 -5.903 -4.955 1.00 93.50 120 ARG A N 1
ATOM 893 C CA . ARG A 1 120 ? 18.355 -6.543 -4.204 1.00 93.50 120 ARG A CA 1
ATOM 894 C C . ARG A 1 120 ? 18.399 -6.094 -2.748 1.00 93.50 120 ARG A C 1
ATOM 896 O O . ARG A 1 120 ? 18.591 -6.934 -1.873 1.00 93.50 120 ARG A O 1
ATOM 903 N N . GLN A 1 121 ? 18.206 -4.802 -2.484 1.00 92.25 121 GLN A N 1
ATOM 904 C CA . GLN A 1 121 ? 18.169 -4.285 -1.114 1.00 92.25 121 GLN A CA 1
ATOM 905 C C . GLN A 1 121 ? 16.965 -4.832 -0.340 1.00 92.25 121 GLN A C 1
ATOM 907 O O . GLN A 1 121 ? 17.130 -5.297 0.786 1.00 92.25 121 GLN A O 1
ATOM 912 N N . ALA A 1 122 ? 15.783 -4.865 -0.963 1.00 91.25 122 ALA A N 1
ATOM 913 C CA . ALA A 1 122 ? 14.595 -5.481 -0.376 1.00 91.25 122 ALA A CA 1
ATOM 914 C C . ALA A 1 122 ? 14.815 -6.975 -0.076 1.00 91.25 122 ALA A C 1
ATOM 916 O O . ALA A 1 122 ? 14.490 -7.443 1.014 1.00 91.25 122 ALA A O 1
ATOM 917 N N . ALA A 1 123 ? 15.422 -7.715 -1.011 1.00 88.75 123 ALA A N 1
ATOM 918 C CA . ALA A 1 123 ? 15.672 -9.146 -0.869 1.00 88.75 123 ALA A CA 1
ATOM 919 C C . ALA A 1 123 ? 16.736 -9.500 0.177 1.00 88.75 123 ALA A C 1
ATOM 921 O O . ALA A 1 123 ? 16.668 -10.582 0.762 1.00 88.75 123 ALA A O 1
ATOM 922 N N . ALA A 1 124 ? 17.686 -8.599 0.437 1.00 87.06 124 ALA A N 1
ATOM 923 C CA . ALA A 1 124 ? 18.724 -8.776 1.449 1.00 87.06 124 ALA A CA 1
ATOM 924 C C . ALA A 1 124 ? 18.210 -8.631 2.894 1.00 87.06 124 ALA A C 1
ATOM 926 O O . ALA A 1 124 ? 18.946 -8.941 3.832 1.00 87.06 124 ALA A O 1
ATOM 927 N N . SER A 1 125 ? 16.967 -8.176 3.092 1.00 77.75 125 SER A N 1
ATOM 928 C CA . SER A 1 125 ? 16.369 -8.070 4.423 1.00 77.75 125 SER A CA 1
ATOM 929 C C . SER A 1 125 ? 16.186 -9.453 5.057 1.00 77.75 125 SER A C 1
ATOM 931 O O . SER A 1 125 ? 15.362 -10.255 4.627 1.00 77.75 125 SER A O 1
ATOM 933 N N . THR A 1 126 ? 16.944 -9.740 6.116 1.00 67.31 126 THR A N 1
ATOM 934 C CA . THR A 1 126 ? 16.892 -11.015 6.855 1.00 67.31 126 THR A CA 1
ATOM 935 C C . THR A 1 126 ? 15.714 -11.124 7.821 1.00 67.31 126 THR A C 1
AT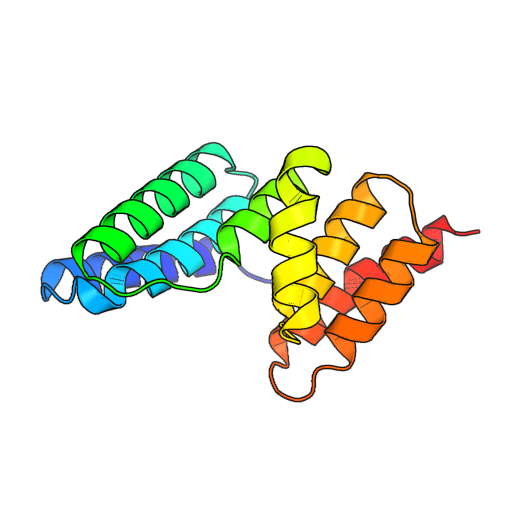OM 937 O O . THR A 1 126 ? 15.424 -12.219 8.300 1.00 67.31 126 THR A O 1
ATOM 940 N N . PHE A 1 127 ? 15.040 -10.012 8.129 1.00 65.12 127 PHE A N 1
ATOM 941 C CA . PHE A 1 127 ? 14.002 -9.958 9.163 1.00 65.12 127 PHE A CA 1
ATOM 942 C C . PHE A 1 127 ? 12.578 -10.169 8.632 1.00 65.12 127 PHE A C 1
ATOM 944 O O . PHE A 1 127 ? 11.686 -10.464 9.426 1.00 65.12 127 PHE A O 1
ATOM 951 N N . ASP A 1 128 ? 12.359 -10.061 7.317 1.00 71.56 128 ASP A N 1
ATOM 952 C CA . ASP A 1 128 ? 11.050 -10.286 6.696 1.00 71.56 128 ASP A CA 1
ATOM 953 C C . ASP A 1 128 ? 11.173 -11.172 5.439 1.00 71.56 128 ASP A C 1
ATOM 955 O O . ASP A 1 128 ? 11.386 -10.663 4.334 1.00 71.56 128 ASP A O 1
ATOM 959 N N . PRO A 1 129 ? 11.027 -12.505 5.578 1.00 75.94 129 PRO A N 1
ATOM 960 C CA . PRO A 1 129 ? 11.178 -13.432 4.458 1.00 75.94 129 PRO A CA 1
ATOM 961 C C . PRO A 1 129 ? 10.118 -13.234 3.363 1.00 75.94 129 PRO A C 1
ATOM 963 O O . PRO A 1 129 ? 10.322 -13.669 2.226 1.00 75.94 129 PRO A O 1
ATOM 966 N N . TRP A 1 130 ? 8.994 -12.578 3.672 1.00 81.81 13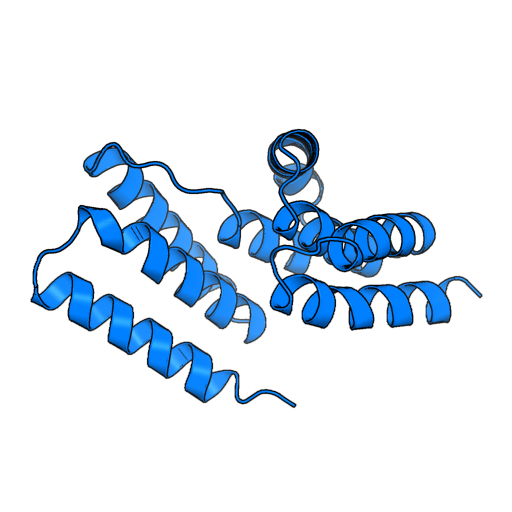0 TRP A N 1
ATOM 967 C CA . TRP A 1 130 ? 7.943 -12.304 2.694 1.00 81.81 130 TRP A CA 1
ATOM 968 C C . TRP A 1 130 ? 8.348 -11.196 1.730 1.00 81.81 130 TRP A C 1
ATOM 970 O O . TRP A 1 130 ? 8.071 -11.292 0.537 1.00 81.81 130 TRP A O 1
ATOM 980 N N . ILE A 1 131 ? 9.069 -10.183 2.215 1.00 84.38 131 ILE A N 1
ATOM 981 C CA . ILE A 1 131 ? 9.548 -9.099 1.355 1.00 84.38 131 ILE A CA 1
ATOM 982 C C . ILE A 1 131 ? 10.570 -9.613 0.353 1.00 84.38 131 ILE A C 1
ATOM 984 O O . ILE A 1 131 ? 10.464 -9.294 -0.830 1.00 84.38 131 ILE A O 1
ATOM 988 N N . SER A 1 132 ? 11.492 -10.479 0.776 1.00 84.81 132 SER A N 1
ATOM 989 C CA . SER A 1 132 ? 12.416 -11.116 -0.163 1.00 84.81 132 SER A CA 1
ATOM 990 C 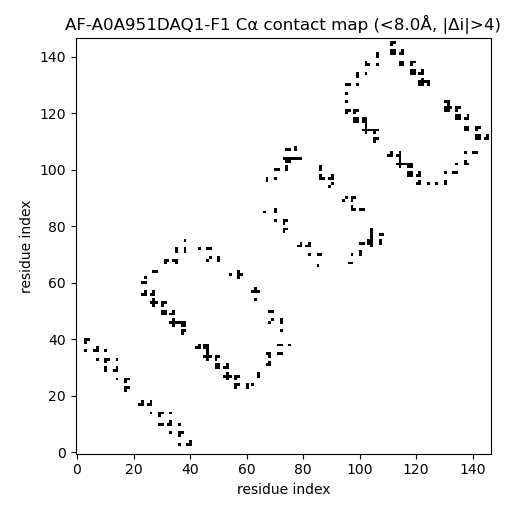C . SER A 1 132 ? 11.672 -11.912 -1.229 1.00 84.81 132 SER A C 1
ATOM 992 O O . SER A 1 132 ? 11.972 -11.795 -2.413 1.00 84.81 132 SER A O 1
ATOM 994 N N . MET A 1 133 ? 10.647 -12.667 -0.836 1.00 87.06 133 MET A N 1
ATOM 995 C CA . MET A 1 133 ? 9.825 -13.436 -1.766 1.00 87.06 133 MET A CA 1
ATOM 996 C C . MET A 1 133 ? 9.101 -12.560 -2.801 1.00 87.06 133 MET A C 1
ATOM 998 O O . MET A 1 133 ? 9.010 -12.959 -3.960 1.00 87.06 133 MET A O 1
ATOM 1002 N N . TRP A 1 134 ? 8.611 -11.379 -2.415 1.00 89.00 134 TRP A N 1
ATOM 1003 C CA . TRP A 1 134 ? 7.918 -10.461 -3.328 1.00 89.00 134 TRP A CA 1
ATOM 1004 C C . TRP A 1 134 ? 8.853 -9.571 -4.149 1.00 89.00 134 TRP A C 1
ATOM 1006 O O . TRP A 1 134 ? 8.470 -9.143 -5.234 1.00 89.00 134 TRP A O 1
ATOM 1016 N N . ALA A 1 135 ? 10.072 -9.310 -3.677 1.00 91.19 135 ALA A N 1
ATOM 1017 C CA . ALA A 1 135 ? 11.061 -8.516 -4.403 1.00 91.19 135 ALA A CA 1
ATOM 1018 C C . ALA A 1 135 ? 11.816 -9.320 -5.476 1.00 91.19 135 ALA A C 1
ATOM 1020 O O . ALA A 1 135 ? 12.277 -8.752 -6.463 1.00 91.19 135 ALA A O 1
ATOM 1021 N N . LEU A 1 136 ? 11.944 -10.642 -5.315 1.00 91.31 136 LEU A N 1
ATOM 1022 C CA . LEU A 1 136 ? 12.655 -11.494 -6.277 1.00 91.31 136 LEU A CA 1
ATOM 1023 C C . LEU A 1 136 ? 12.069 -11.451 -7.704 1.00 91.31 136 LEU A C 1
ATOM 1025 O O . LEU A 1 136 ? 12.861 -11.335 -8.639 1.00 91.31 136 LEU A O 1
ATOM 1029 N N . PRO A 1 137 ? 10.737 -11.505 -7.921 1.00 92.69 137 PRO A N 1
ATOM 1030 C CA . PRO A 1 137 ? 10.156 -11.320 -9.251 1.00 92.69 137 PRO A CA 1
ATOM 1031 C C . PRO A 1 137 ? 10.521 -9.979 -9.894 1.00 92.69 137 PRO A C 1
ATOM 1033 O O . PRO A 1 137 ? 10.846 -9.949 -11.077 1.00 92.69 137 PRO A O 1
ATOM 1036 N N . GLU A 1 138 ? 10.553 -8.897 -9.111 1.00 95.00 138 GLU A N 1
ATOM 1037 C CA . GLU A 1 138 ? 10.921 -7.563 -9.602 1.00 95.00 138 GLU A CA 1
ATOM 1038 C C . GLU A 1 138 ? 12.372 -7.527 -10.093 1.00 95.00 138 GLU A C 1
ATOM 1040 O O . GLU A 1 138 ? 12.670 -6.932 -11.128 1.00 95.00 138 GLU A O 1
ATOM 1045 N N . LEU A 1 139 ? 13.275 -8.217 -9.385 1.00 94.50 139 LEU A N 1
ATOM 1046 C CA . LEU A 1 139 ? 14.668 -8.376 -9.804 1.00 94.50 139 LEU A CA 1
ATOM 1047 C C . LEU A 1 139 ? 14.787 -9.176 -11.108 1.00 94.50 139 LEU A C 1
ATOM 1049 O O . LEU A 1 139 ? 15.601 -8.832 -11.963 1.00 94.50 139 LEU A O 1
ATOM 1053 N N . VAL A 1 140 ? 13.998 -10.245 -11.256 1.00 95.19 140 VAL A N 1
ATOM 1054 C CA . VAL A 1 140 ? 13.981 -11.068 -12.476 1.00 95.19 140 VAL A CA 1
ATOM 1055 C C . VAL A 1 140 ? 13.486 -10.254 -13.668 1.00 95.19 140 VAL A C 1
ATOM 1057 O O . VAL A 1 140 ? 14.115 -10.293 -14.723 1.00 95.19 140 VAL A O 1
ATOM 1060 N N . GLU A 1 141 ? 12.396 -9.501 -13.507 1.00 94.81 141 GLU A N 1
ATOM 1061 C CA . GLU A 1 141 ? 11.860 -8.642 -14.565 1.00 94.81 141 GLU A CA 1
ATOM 1062 C C . GLU A 1 141 ? 12.864 -7.566 -14.986 1.00 94.81 141 GLU A C 1
ATOM 1064 O O . GLU A 1 141 ? 13.152 -7.431 -16.178 1.00 94.81 141 GLU A O 1
ATOM 1069 N N . ALA A 1 142 ? 13.452 -6.863 -14.017 1.00 95.38 142 ALA A N 1
ATOM 1070 C CA . ALA A 1 142 ? 14.469 -5.855 -14.272 1.00 95.38 142 ALA A CA 1
ATOM 1071 C C . ALA A 1 142 ? 15.662 -6.435 -15.052 1.00 95.38 142 ALA A C 1
ATOM 1073 O O . ALA A 1 142 ? 16.066 -5.893 -16.079 1.00 95.38 142 ALA A O 1
ATOM 1074 N N . ALA A 1 143 ? 16.192 -7.581 -14.6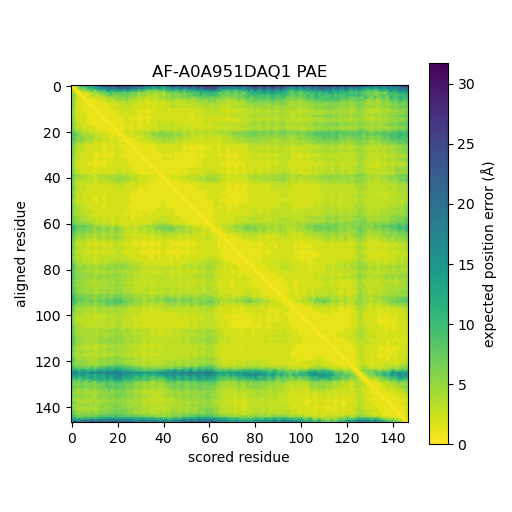11 1.00 92.62 143 ALA A N 1
ATOM 1075 C CA . ALA A 1 143 ? 17.322 -8.237 -15.266 1.00 92.62 143 ALA A CA 1
ATOM 1076 C C . ALA A 1 143 ? 16.988 -8.734 -16.683 1.00 92.62 143 ALA A C 1
ATOM 1078 O O . ALA A 1 143 ? 17.848 -8.701 -17.559 1.00 92.62 143 ALA A O 1
ATOM 1079 N N . ALA A 1 144 ? 15.753 -9.185 -16.919 1.00 95.44 144 ALA A N 1
ATOM 1080 C CA . ALA A 1 144 ? 15.315 -9.657 -18.229 1.00 95.44 144 ALA A CA 1
ATOM 1081 C C . ALA A 1 144 ? 15.116 -8.520 -19.246 1.00 95.44 144 ALA A C 1
ATOM 1083 O O . ALA A 1 144 ? 15.265 -8.756 -20.442 1.00 95.44 144 ALA A O 1
ATOM 1084 N N . ARG A 1 145 ? 14.765 -7.309 -18.788 1.00 91.62 145 ARG A N 1
ATOM 1085 C CA . ARG A 1 145 ? 14.467 -6.147 -19.648 1.00 91.62 145 ARG A CA 1
ATOM 1086 C C . ARG A 1 145 ? 15.615 -5.142 -19.789 1.00 91.62 145 ARG A C 1
ATOM 1088 O O . ARG A 1 145 ? 15.516 -4.233 -20.606 1.00 91.62 145 ARG A O 1
ATOM 1095 N N . ALA A 1 146 ? 16.684 -5.290 -19.008 1.00 84.31 146 ALA A N 1
ATOM 1096 C CA . ALA A 1 146 ? 17.890 -4.466 -19.113 1.00 84.31 146 ALA A CA 1
ATOM 1097 C C . ALA A 1 146 ? 18.809 -4.848 -20.300 1.00 84.31 146 ALA A C 1
ATOM 1099 O O . ALA A 1 146 ? 19.821 -4.180 -20.512 1.00 84.31 146 ALA A O 1
ATOM 1100 N N . GLY A 1 147 ? 18.478 -5.914 -21.046 1.00 63.12 147 GLY A N 1
ATOM 1101 C CA . GLY A 1 147 ? 19.233 -6.433 -22.196 1.00 63.12 147 GLY A CA 1
ATOM 1102 C C . GLY A 1 147 ? 18.587 -6.154 -23.546 1.00 63.12 147 GLY A C 1
ATOM 1103 O O . GLY A 1 147 ? 17.342 -6.222 -23.631 1.00 63.12 147 GLY A O 1
#

Mean predicted aligned error: 3.87 Å

Foldseek 3Di:
DDPLVVQLVVLVVVLVVCVVVVVLLCNLVSLLSNLLSCVVVVNLVSSVVSNVVSVVSCVVNVHDDQCLSVLQSCLSVLVCVVNPVSLVVCVVVLNLSSLLSQLSSCLVVVVLVSNLVSLVSSLPDPPDNVSVVSSVVSNVSSVVSVD

Solvent-accessible surface area (backbone atoms only — not comparable to full-atom values): 7450 Å² total; per-residue (Å²): 133,83,66,58,68,60,50,32,52,50,30,52,50,50,42,49,52,34,58,77,72,64,43,57,85,54,39,35,63,36,29,32,52,29,15,43,39,31,37,74,73,67,38,52,68,60,15,52,52,29,44,54,50,20,52,54,44,15,62,78,59,75,48,84,72,83,63,57,37,58,42,45,46,28,20,76,68,56,38,54,85,76,33,46,65,64,36,51,57,35,42,76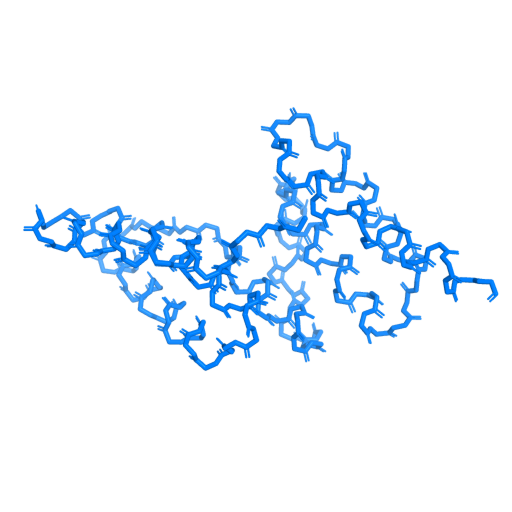,72,68,37,48,64,33,25,31,24,46,9,47,23,24,46,71,70,70,37,22,71,60,5,32,53,26,9,50,58,11,39,65,40,85,88,43,71,65,50,21,63,64,11,48,60,43,28,52,52,14,62,65,66,70,107

Nearest PDB structures (foldseek):
  3sf4-assembly3_C  TM=5.471E-01  e=1.090E-01  Homo sapiens
  4wnd-assembly1_A  TM=5.909E-01  e=2.349E-01  Homo sapiens
  4wne-assembly1_A  TM=6.097E-01  e=2.987E-01  Homo sapiens
  3sf4-assembly1_A  TM=5.621E-01  e=2.713E-01  Homo sapiens
  4yvo-assembly1_A  TM=3.678E-01  e=8.607E+00  Arabidopsis thaliana

Radius of gyration: 15.47 Å; Cα contacts (8 Å, |Δi|>4): 200; chains: 1; bounding box: 36×31×42 Å

Sequence (147 aa):
MWDDYRTRAVYARQVQLVRDVGALAHLPIYLSRLAIASAWMGDFADAAALIAESDSVAVATGRPIAPNALLRLLALQGAEAEASAPMISEIEQGQPHAQWAAAVLYNGLARYEEAAAAARQAAASTFDPWISMWALPELVEAAARAG

Secondary structure (DSSP, 8-state):
---HHHHHHHHHHHHHHHHHTT-GGGHHHHHHHHHHHHHHTT-HHHHHHHHHHHHHHHHHHT-----HHHHHHHHHHT-HHHHHHHHHHHHHTT-HHHHHHHHHHHHHTT-HHHHHHHHHHHHT-SS-HHHHHHHHHHHHHHHHH--